Protein AF-A0A1I2T9K8-F1 (afdb_monomer)

Sequence (144 aa):
MIDEMYPPQNRWEMKLDVAVSKSFSEKMDPKDIPDYPEVRQQYPDETRAIINMSLFKDMNESNKDEELEKVYRLIQFCREKGIKKYIIYIVYYEERLLKEKGRDIEVGPEYDDYRTHRISVTNKDAETVRTPKDLEKYLVEFPK

Radius of gyration: 17.0 Å; Cα contacts (8 Å, |Δi|>4): 198; chains: 1; bounding box: 48×27×43 Å

Mean predicted aligned error: 5.03 Å

Foldseek 3Di:
DCCVLQPPVFFLDKDKDKDFAPVVVVPDDPVDDDDPVVCCVVPVVRIEIEIETEGLDDDDPVCVLSVLVSVVVVLVVCVVVVNQWYKYKYWYFHNVCCVVPNSPDDDDPVRVVRTAKMAIDISVLSVPDDDSVSRPVRIDGDDD

pLDDT: mean 89.99, std 6.31, range [71.19, 98.0]

Structure (mmCIF, N/CA/C/O backbone):
data_AF-A0A1I2T9K8-F1
#
_entry.id   AF-A0A1I2T9K8-F1
#
loop_
_atom_site.group_PDB
_atom_site.id
_atom_site.type_symbol
_atom_site.label_atom_id
_atom_site.label_alt_id
_atom_site.label_comp_id
_atom_site.label_asym_id
_atom_site.label_entity_id
_atom_site.label_seq_id
_atom_site.pdbx_PDB_ins_code
_atom_site.Cartn_x
_atom_site.Cartn_y
_atom_site.Cartn_z
_atom_site.occupancy
_atom_site.B_iso_or_equiv
_atom_site.auth_seq_id
_atom_site.auth_comp_id
_atom_site.auth_asym_id
_atom_site.auth_atom_id
_atom_site.pdbx_PDB_model_num
ATOM 1 N N . MET A 1 1 ? -3.425 12.484 -8.637 1.00 83.19 1 MET A N 1
ATOM 2 C CA . MET A 1 1 ? -3.963 11.147 -8.298 1.00 83.19 1 MET A CA 1
ATOM 3 C C . MET A 1 1 ? -3.629 10.701 -6.874 1.00 83.19 1 MET A C 1
ATOM 5 O O . MET A 1 1 ? -4.525 10.755 -6.048 1.00 83.19 1 MET A O 1
ATOM 9 N N . ILE A 1 2 ? -2.402 10.269 -6.528 1.00 82.75 2 ILE A N 1
ATOM 10 C CA . ILE A 1 2 ? -2.129 9.767 -5.156 1.00 82.75 2 ILE A CA 1
ATOM 11 C C . ILE A 1 2 ? -2.332 10.859 -4.099 1.00 82.75 2 ILE A C 1
ATOM 13 O O . ILE A 1 2 ? -3.004 10.604 -3.110 1.00 82.75 2 ILE A O 1
ATOM 17 N N . ASP A 1 3 ? -1.857 12.084 -4.335 1.00 86.62 3 ASP A N 1
ATOM 18 C CA . ASP A 1 3 ? -2.097 13.219 -3.425 1.00 86.62 3 ASP A CA 1
ATOM 19 C C . ASP A 1 3 ? -3.575 13.618 -3.301 1.00 86.62 3 ASP A C 1
ATOM 21 O O . ASP A 1 3 ? -3.967 14.200 -2.296 1.00 86.62 3 ASP A O 1
ATOM 25 N N . GLU A 1 4 ? -4.407 13.287 -4.291 1.00 87.38 4 GLU A N 1
ATOM 26 C CA . GLU A 1 4 ? -5.854 13.532 -4.229 1.00 87.38 4 GLU A CA 1
ATOM 27 C C . GLU A 1 4 ? -6.554 12.454 -3.391 1.00 87.38 4 GLU A C 1
ATOM 29 O O . GLU A 1 4 ? -7.458 12.759 -2.621 1.00 87.38 4 GLU A O 1
ATOM 34 N N . MET A 1 5 ? -6.128 11.191 -3.520 1.00 89.56 5 MET A N 1
ATOM 35 C CA . MET A 1 5 ? -6.710 1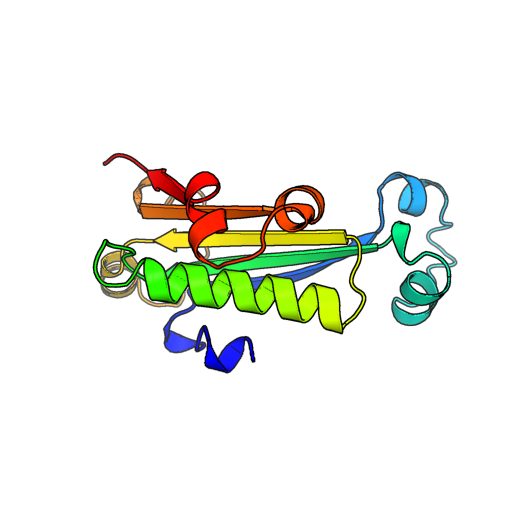0.054 -2.790 1.00 89.56 5 MET A CA 1
ATOM 36 C C . MET A 1 5 ? -6.209 9.960 -1.342 1.00 89.56 5 MET A C 1
ATOM 38 O O . MET A 1 5 ? -6.972 9.617 -0.437 1.00 89.56 5 MET A O 1
ATOM 42 N N . TYR A 1 6 ? -4.933 10.280 -1.134 1.00 87.00 6 TYR A N 1
ATOM 43 C CA . TYR A 1 6 ? -4.225 10.236 0.141 1.00 87.00 6 TYR A CA 1
ATOM 44 C C . TYR A 1 6 ? -3.494 11.557 0.361 1.00 87.00 6 TYR A C 1
ATOM 46 O O . TYR A 1 6 ? -2.292 11.615 0.138 1.00 87.00 6 TYR A O 1
ATOM 54 N N . PRO A 1 7 ? -4.169 12.634 0.775 1.00 85.12 7 PRO A N 1
ATOM 55 C CA . PRO A 1 7 ? -3.513 13.923 0.970 1.00 85.12 7 PRO A CA 1
ATOM 56 C C . PRO A 1 7 ? -2.326 13.844 1.949 1.00 85.12 7 PRO A C 1
ATOM 58 O O . PRO A 1 7 ? -2.381 13.033 2.877 1.00 85.12 7 PRO A O 1
ATOM 61 N N . PRO A 1 8 ? -1.278 14.684 1.817 1.00 84.19 8 PRO A N 1
ATOM 62 C CA . PRO A 1 8 ? -0.127 14.688 2.731 1.00 84.19 8 PRO A CA 1
ATOM 63 C C . PRO A 1 8 ? -0.516 14.763 4.213 1.00 84.19 8 PRO A C 1
ATOM 65 O O . PRO A 1 8 ? 0.135 14.172 5.069 1.00 84.19 8 PRO A O 1
ATOM 68 N N . GLN A 1 9 ? -1.625 15.433 4.528 1.00 81.06 9 GLN A N 1
ATOM 69 C CA . GLN A 1 9 ? -2.141 15.513 5.887 1.00 81.06 9 GLN A CA 1
ATOM 70 C C . GLN A 1 9 ? -2.706 14.187 6.436 1.00 81.06 9 GLN A C 1
ATOM 72 O O . GLN A 1 9 ? -2.850 14.037 7.641 1.00 81.06 9 GLN A O 1
ATOM 77 N N . ASN A 1 10 ? -2.985 13.198 5.599 1.00 78.69 10 ASN A N 1
ATOM 78 C CA . ASN A 1 10 ? -3.489 11.896 6.044 1.00 78.69 10 ASN A CA 1
ATOM 79 C C . ASN A 1 10 ? -2.412 10.804 5.968 1.00 78.69 10 ASN A C 1
ATOM 81 O O . ASN A 1 10 ? -2.643 9.669 6.379 1.00 78.69 10 ASN A O 1
ATOM 85 N N . ARG A 1 11 ? -1.233 11.139 5.435 1.00 87.12 11 ARG A N 1
ATOM 86 C CA . ARG A 1 11 ? -0.093 10.232 5.331 1.00 87.12 11 ARG A CA 1
ATOM 87 C C . ARG A 1 11 ? 0.871 10.503 6.471 1.00 87.12 11 ARG A C 1
ATOM 89 O O . ARG A 1 11 ? 1.200 11.656 6.748 1.00 87.12 11 ARG A O 1
ATOM 96 N N . TRP A 1 12 ? 1.319 9.429 7.099 1.00 89.88 12 TRP A N 1
ATOM 97 C CA . TRP A 1 12 ? 2.491 9.467 7.953 1.00 89.88 12 TRP A CA 1
ATOM 98 C C . TRP A 1 12 ? 3.743 9.374 7.085 1.00 89.88 12 TRP A C 1
ATOM 100 O O . TRP A 1 12 ? 4.558 10.288 7.062 1.00 89.88 12 TRP A O 1
ATOM 110 N N . GLU A 1 13 ? 3.825 8.321 6.276 1.00 90.62 13 GLU A N 1
ATOM 111 C CA . GLU A 1 13 ? 4.938 8.084 5.368 1.00 90.62 13 GLU A CA 1
ATOM 112 C C . GLU A 1 13 ? 4.415 7.537 4.042 1.00 90.62 13 GLU A C 1
ATOM 114 O O . GLU A 1 13 ? 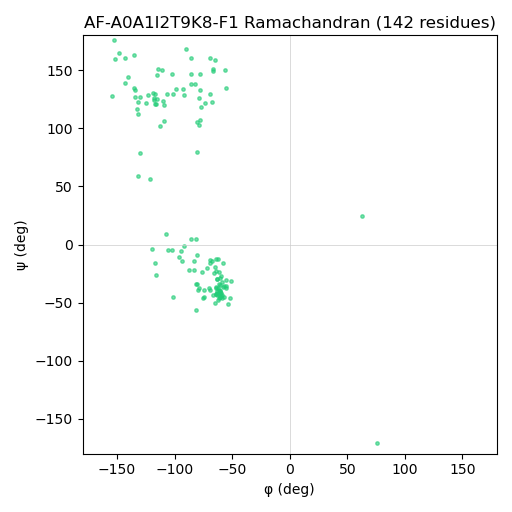3.450 6.769 3.995 1.00 90.62 13 GLU A O 1
ATOM 119 N N . MET A 1 14 ? 5.062 7.933 2.949 1.00 91.12 14 MET A N 1
ATOM 120 C CA . MET A 1 14 ? 4.884 7.299 1.652 1.00 91.12 14 MET A CA 1
ATOM 121 C C . MET A 1 14 ? 6.247 7.068 1.024 1.00 91.12 14 MET A C 1
ATOM 123 O O . MET A 1 14 ? 7.018 8.009 0.837 1.00 91.12 14 MET A O 1
ATOM 127 N N . LYS A 1 15 ? 6.494 5.826 0.622 1.00 88.81 15 LYS A N 1
ATOM 128 C CA . LYS A 1 15 ? 7.673 5.446 -0.140 1.00 88.81 15 LYS A CA 1
ATOM 129 C C . LYS A 1 15 ? 7.244 4.916 -1.498 1.00 88.81 15 LYS A C 1
ATOM 131 O O . LYS A 1 15 ? 6.489 3.948 -1.595 1.00 88.81 15 LYS A O 1
ATOM 136 N N . LEU A 1 16 ? 7.726 5.580 -2.541 1.00 87.31 16 LEU A N 1
ATOM 137 C CA . LEU A 1 16 ? 7.588 5.142 -3.921 1.00 87.31 16 LEU A CA 1
ATOM 138 C C . LEU A 1 16 ? 8.966 4.708 -4.395 1.00 87.31 16 LEU A C 1
ATOM 140 O O . LEU A 1 16 ? 9.824 5.550 -4.643 1.00 87.31 16 LEU A O 1
ATOM 144 N N . ASP A 1 17 ? 9.165 3.402 -4.514 1.00 85.44 17 ASP A N 1
ATOM 145 C CA . ASP A 1 17 ? 10.416 2.851 -5.021 1.00 85.44 17 ASP A CA 1
ATOM 146 C C . ASP A 1 17 ? 10.203 2.226 -6.392 1.00 85.44 17 ASP A C 1
ATOM 148 O O . ASP A 1 17 ? 9.153 1.650 -6.698 1.00 85.44 17 ASP A O 1
ATOM 152 N N . VAL A 1 18 ? 11.264 2.256 -7.192 1.00 83.44 18 VAL A N 1
ATOM 153 C CA . VAL A 1 18 ? 11.409 1.317 -8.291 1.00 83.44 18 VAL 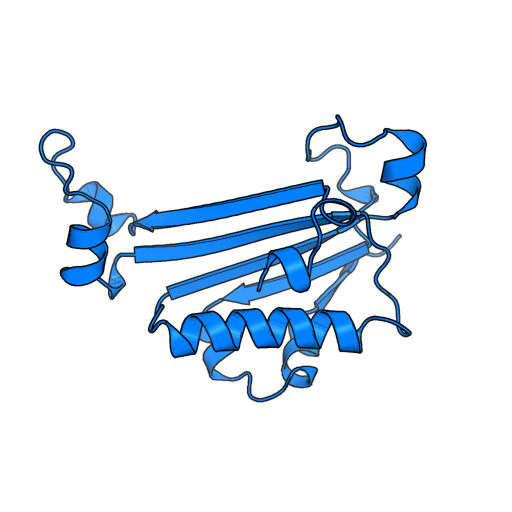A CA 1
ATOM 154 C C . VAL A 1 18 ? 12.646 0.480 -8.050 1.00 83.44 18 VAL A C 1
ATOM 156 O O . VAL A 1 18 ? 13.742 1.001 -7.871 1.00 83.44 18 VAL A O 1
ATOM 159 N N . ALA A 1 19 ? 12.458 -0.833 -8.040 1.00 83.75 19 ALA A N 1
ATOM 160 C CA . ALA A 1 19 ? 13.535 -1.784 -7.848 1.00 83.75 19 ALA A CA 1
ATOM 161 C C . ALA A 1 19 ? 13.716 -2.629 -9.103 1.00 83.75 19 ALA A C 1
ATOM 163 O O . ALA A 1 19 ? 12.742 -2.990 -9.767 1.00 83.75 19 ALA A O 1
ATOM 164 N N . VAL A 1 20 ? 14.959 -3.000 -9.383 1.00 83.69 20 VAL A N 1
ATOM 165 C CA . VAL A 1 20 ? 15.262 -4.063 -10.339 1.00 83.69 20 VAL A CA 1
ATOM 166 C C . VAL A 1 20 ? 15.226 -5.428 -9.650 1.00 83.69 20 VAL A C 1
ATOM 168 O O . VAL A 1 20 ? 15.275 -5.535 -8.418 1.00 83.69 20 VAL A O 1
ATOM 171 N N . SER A 1 21 ? 15.084 -6.494 -10.428 1.00 81.12 21 SER A N 1
ATOM 172 C CA . SER A 1 21 ? 15.162 -7.851 -9.910 1.00 81.12 21 SER A CA 1
ATOM 173 C C . SER A 1 21 ? 16.580 -8.147 -9.420 1.00 81.12 21 SER A C 1
ATOM 175 O O . SER A 1 21 ? 17.568 -7.620 -9.936 1.00 81.12 21 SER A O 1
ATOM 177 N N . LYS A 1 22 ? 16.686 -9.041 -8.433 1.00 78.94 22 LYS A N 1
ATOM 178 C CA . LYS A 1 22 ? 17.984 -9.478 -7.911 1.00 78.94 22 LYS A CA 1
ATOM 179 C C . LYS A 1 22 ? 18.846 -10.107 -9.014 1.00 78.94 22 LYS A C 1
ATOM 181 O O . LYS A 1 22 ? 20.016 -9.769 -9.148 1.00 78.94 22 LYS A O 1
ATOM 186 N N . SER A 1 23 ? 18.242 -10.947 -9.855 1.00 80.62 23 SER A N 1
ATOM 187 C CA . SER A 1 23 ? 18.920 -11.584 -10.987 1.00 80.62 23 SER A CA 1
ATOM 188 C C . SER A 1 23 ? 19.423 -10.592 -12.030 1.00 80.62 23 SER A C 1
ATOM 190 O O . SER A 1 23 ? 20.405 -10.878 -12.706 1.00 80.62 23 SER A O 1
ATOM 192 N N . PHE A 1 24 ? 18.754 -9.449 -12.188 1.00 82.94 24 PHE A N 1
ATOM 193 C CA . PHE A 1 24 ? 19.214 -8.380 -13.063 1.00 82.94 24 PHE A CA 1
ATOM 194 C C . PHE A 1 24 ? 20.374 -7.612 -12.424 1.00 82.94 24 PHE A C 1
ATOM 196 O O . PHE A 1 24 ? 21.409 -7.446 -13.061 1.00 82.94 24 PHE A O 1
ATOM 203 N N . SER A 1 25 ? 20.258 -7.248 -11.140 1.00 81.50 25 SER A N 1
ATOM 204 C CA . SER A 1 25 ? 21.341 -6.566 -10.418 1.00 81.50 25 SER A CA 1
ATOM 205 C C . SER A 1 25 ? 22.625 -7.394 -10.315 1.00 81.50 25 SER A C 1
ATOM 207 O O . SER A 1 25 ? 23.709 -6.834 -10.374 1.00 81.50 25 SER A O 1
ATOM 209 N N . GLU A 1 26 ? 22.525 -8.722 -10.203 1.00 83.69 26 GLU A N 1
ATOM 210 C CA . GLU A 1 26 ? 23.691 -9.620 -10.140 1.00 83.69 26 GLU A CA 1
ATOM 211 C C . GLU A 1 26 ? 24.420 -9.761 -11.484 1.00 83.69 26 GLU A C 1
ATOM 213 O O . GLU A 1 26 ? 25.579 -10.165 -11.514 1.00 83.69 26 GLU A O 1
ATOM 218 N N . LYS A 1 27 ? 23.745 -9.450 -12.597 1.00 83.00 27 LYS A N 1
ATOM 219 C CA . LYS A 1 27 ? 24.312 -9.503 -13.954 1.00 83.00 27 L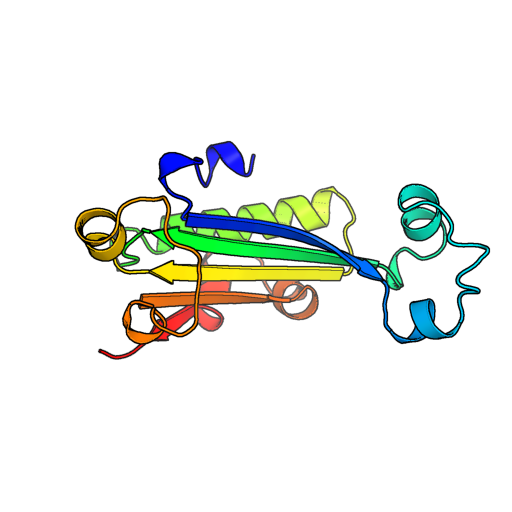YS A CA 1
ATOM 220 C C . LYS A 1 27 ? 24.831 -8.151 -14.437 1.00 83.00 27 LYS A C 1
ATOM 222 O O . LYS A 1 27 ? 25.462 -8.100 -15.489 1.00 83.00 27 LYS A O 1
ATOM 227 N N . MET A 1 28 ? 24.535 -7.074 -13.713 1.00 81.12 28 MET A N 1
ATOM 228 C CA . MET A 1 28 ? 24.992 -5.733 -14.054 1.00 81.12 28 MET A CA 1
ATOM 229 C C . MET A 1 28 ? 26.414 -5.493 -13.571 1.00 81.12 28 MET A C 1
ATOM 231 O O . MET A 1 28 ? 26.753 -5.822 -12.436 1.00 81.12 28 MET A O 1
ATOM 235 N N . ASP A 1 29 ? 27.220 -4.855 -14.419 1.00 81.44 29 ASP A N 1
ATOM 236 C CA . ASP A 1 29 ? 28.463 -4.239 -13.970 1.00 81.44 29 ASP A CA 1
ATOM 237 C C . ASP A 1 29 ? 28.112 -2.963 -13.181 1.00 81.44 29 ASP A C 1
ATOM 239 O O . ASP A 1 29 ? 27.472 -2.066 -13.737 1.00 81.44 29 ASP A O 1
ATOM 243 N N . PRO A 1 30 ? 28.519 -2.831 -11.903 1.00 80.00 30 PRO A N 1
ATOM 244 C CA . PRO A 1 30 ? 28.293 -1.616 -11.119 1.00 80.00 30 PRO A CA 1
ATOM 245 C C . PRO A 1 30 ? 28.897 -0.343 -11.732 1.00 80.00 30 PRO A C 1
ATOM 247 O O . PRO A 1 30 ? 28.556 0.755 -11.295 1.00 80.00 30 PRO A O 1
ATOM 250 N N . LYS A 1 31 ? 29.819 -0.471 -12.696 1.00 82.38 31 LYS A N 1
ATOM 251 C CA . LYS A 1 31 ? 30.417 0.657 -13.422 1.00 82.38 31 LYS A CA 1
ATOM 252 C C . LYS A 1 31 ? 29.567 1.145 -14.594 1.00 82.38 31 LYS A C 1
ATOM 254 O O . LYS A 1 31 ? 29.698 2.308 -14.959 1.00 82.38 31 LYS A O 1
ATO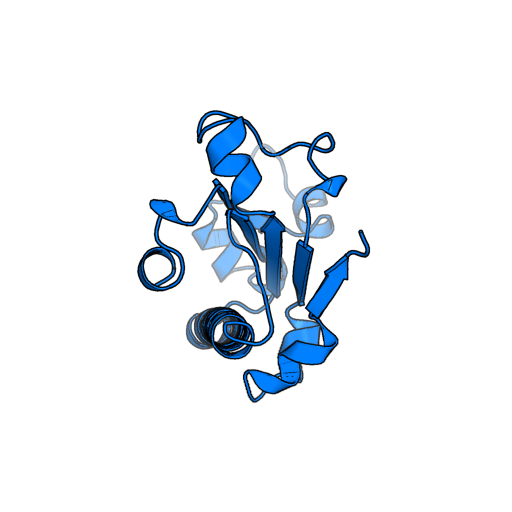M 259 N N . ASP A 1 32 ? 28.680 0.297 -15.109 1.00 80.88 32 ASP A N 1
ATOM 260 C CA . ASP A 1 32 ? 27.839 0.559 -16.278 1.00 80.88 32 ASP A CA 1
ATOM 261 C C . ASP A 1 32 ? 26.361 0.440 -15.889 1.00 80.88 32 ASP A C 1
ATOM 263 O O . ASP A 1 32 ? 25.614 -0.363 -16.445 1.00 80.88 32 ASP A O 1
ATOM 267 N N . ILE A 1 33 ? 25.937 1.211 -14.882 1.00 80.56 33 ILE A N 1
ATOM 268 C CA . ILE A 1 33 ? 24.535 1.258 -14.454 1.00 80.56 33 ILE A CA 1
ATOM 269 C C . ILE A 1 33 ? 23.760 2.134 -15.456 1.00 80.56 33 ILE A C 1
ATOM 271 O O . ILE A 1 33 ? 23.937 3.354 -15.433 1.00 80.56 33 ILE A O 1
ATOM 275 N N . PRO A 1 34 ? 22.910 1.557 -16.329 1.00 75.81 34 PRO A N 1
ATOM 276 C CA . PRO A 1 34 ? 22.044 2.326 -17.213 1.00 75.81 34 PRO A CA 1
ATOM 277 C C . PRO A 1 34 ? 21.021 3.118 -16.407 1.00 75.81 34 PRO A C 1
ATOM 279 O O . PRO A 1 34 ? 20.693 2.785 -15.260 1.00 75.81 34 PRO A O 1
ATOM 282 N N . ASP A 1 35 ? 20.481 4.158 -17.028 1.00 82.19 35 ASP A N 1
ATOM 283 C CA . ASP A 1 35 ? 19.445 4.936 -16.378 1.00 82.19 35 ASP A CA 1
ATOM 284 C C . ASP A 1 35 ? 18.133 4.140 -16.248 1.00 82.19 35 ASP A C 1
ATOM 286 O O . ASP A 1 35 ? 17.883 3.119 -16.898 1.00 82.19 35 ASP A O 1
ATOM 290 N N . TYR A 1 36 ? 17.272 4.587 -15.337 1.00 76.75 36 TYR A N 1
ATOM 291 C CA . TYR A 1 36 ? 16.017 3.894 -15.075 1.00 76.75 36 TYR A CA 1
ATOM 292 C C . TYR A 1 36 ? 15.081 3.813 -16.306 1.00 76.75 36 TYR A C 1
ATOM 294 O O . TYR A 1 36 ? 14.523 2.733 -16.541 1.00 76.75 36 TYR A O 1
ATOM 302 N N . PRO A 1 37 ? 14.870 4.890 -17.092 1.00 80.56 37 PRO A N 1
ATOM 303 C CA . PRO A 1 37 ? 14.115 4.814 -18.343 1.00 80.56 37 PRO A CA 1
ATOM 304 C C . PRO A 1 37 ? 14.606 3.721 -19.302 1.00 80.56 37 PRO A C 1
ATOM 306 O O . PRO A 1 37 ? 13.782 2.947 -19.800 1.00 80.56 37 PRO A O 1
ATOM 309 N N . GLU A 1 38 ? 15.917 3.610 -19.511 1.00 82.25 38 GLU A N 1
ATOM 310 C CA . GLU A 1 38 ? 16.540 2.595 -20.360 1.00 82.25 38 GLU A CA 1
ATOM 311 C C . GLU A 1 38 ? 16.271 1.186 -19.830 1.00 82.25 38 GLU A C 1
ATOM 313 O O . GLU A 1 38 ? 15.808 0.320 -20.580 1.00 82.25 38 GLU A O 1
ATOM 318 N N . VAL A 1 39 ? 16.466 0.960 -18.525 1.00 81.62 39 VAL A N 1
ATOM 319 C CA . VAL A 1 39 ? 16.171 -0.336 -17.892 1.00 81.62 39 VAL A CA 1
ATOM 320 C C . VAL A 1 39 ? 14.700 -0.700 -18.045 1.00 81.62 39 VAL A C 1
ATOM 322 O O . VAL A 1 39 ? 14.378 -1.833 -18.394 1.00 81.62 39 VAL A O 1
ATOM 325 N N . ARG A 1 40 ? 13.786 0.247 -17.817 1.00 79.25 40 ARG A N 1
ATOM 326 C CA . ARG A 1 40 ? 12.344 0.006 -17.942 1.00 79.25 40 ARG A CA 1
ATOM 327 C C . ARG A 1 40 ? 11.947 -0.331 -19.380 1.00 79.25 40 ARG A C 1
ATOM 329 O O . ARG A 1 40 ? 11.047 -1.147 -19.575 1.00 79.25 40 ARG A O 1
ATOM 336 N N . GLN A 1 41 ? 12.574 0.300 -20.370 1.00 80.56 41 GLN A N 1
ATOM 337 C CA . GLN A 1 41 ? 12.273 0.066 -21.780 1.00 80.56 41 GLN A CA 1
ATOM 338 C C . GLN A 1 41 ? 12.831 -1.275 -22.271 1.00 80.56 41 GLN A C 1
ATOM 340 O O . GLN A 1 41 ? 12.125 -2.011 -22.959 1.00 80.56 41 GLN A O 1
ATOM 345 N N . GLN A 1 42 ? 14.078 -1.596 -21.919 1.00 81.75 42 GLN A N 1
ATOM 346 C CA . GLN A 1 42 ? 14.765 -2.803 -22.388 1.00 81.75 42 GLN A CA 1
ATOM 347 C C . GLN A 1 42 ? 14.382 -4.049 -21.580 1.00 81.75 42 GLN A C 1
ATOM 349 O O . GLN A 1 42 ? 14.271 -5.142 -22.131 1.00 81.75 42 GLN A O 1
ATOM 354 N N . TYR A 1 43 ? 14.133 -3.879 -20.281 1.00 82.56 43 TYR A N 1
ATOM 355 C CA . TYR A 1 43 ? 13.870 -4.958 -19.332 1.00 82.56 43 TYR A CA 1
ATOM 356 C C . TYR A 1 43 ? 12.628 -4.659 -18.475 1.00 82.56 43 TYR A C 1
ATOM 358 O O . TYR A 1 43 ? 12.702 -4.630 -17.243 1.00 82.56 43 TYR A O 1
ATOM 366 N N . PRO A 1 44 ? 11.444 -4.464 -19.088 1.00 77.88 44 PRO A N 1
ATOM 367 C CA . PRO A 1 44 ? 10.227 -4.105 -18.357 1.00 77.88 44 PRO A CA 1
ATOM 368 C C . PRO A 1 44 ? 9.853 -5.143 -17.293 1.00 77.88 44 PRO A C 1
ATOM 370 O O . PRO A 1 44 ? 9.331 -4.789 -16.237 1.00 77.88 44 PRO A O 1
ATOM 373 N N . ASP A 1 45 ? 10.164 -6.417 -17.543 1.00 83.44 45 ASP A N 1
ATOM 374 C CA . ASP A 1 45 ? 9.912 -7.515 -16.612 1.00 83.44 45 ASP A CA 1
ATOM 375 C C . ASP A 1 45 ? 10.978 -7.619 -15.509 1.00 83.44 45 ASP A C 1
ATOM 377 O O . ASP A 1 45 ? 10.779 -8.347 -14.541 1.00 83.44 45 ASP A O 1
ATOM 381 N N . GLU A 1 46 ? 12.084 -6.884 -15.587 1.00 85.31 46 GLU A N 1
ATOM 382 C CA . GLU A 1 46 ? 13.107 -6.850 -14.535 1.00 85.31 46 GLU A CA 1
ATOM 383 C C . GLU A 1 46 ? 12.905 -5.685 -13.565 1.00 85.31 46 GLU A C 1
ATOM 385 O O . GLU A 1 46 ? 13.577 -5.628 -12.544 1.00 85.31 46 GLU A O 1
ATOM 390 N N . THR A 1 47 ? 11.949 -4.790 -13.826 1.00 85.44 47 THR A N 1
ATOM 391 C CA . THR A 1 47 ? 11.601 -3.677 -12.931 1.00 85.44 47 THR A CA 1
ATOM 392 C C . THR A 1 47 ? 10.324 -3.965 -12.152 1.00 85.44 47 THR A C 1
ATOM 394 O O . THR A 1 47 ? 9.412 -4.612 -12.663 1.00 85.44 47 THR A O 1
ATOM 397 N N . ARG A 1 48 ? 10.233 -3.478 -10.911 1.00 89.19 48 ARG A N 1
ATOM 398 C CA . ARG A 1 48 ? 9.006 -3.488 -10.102 1.00 89.19 48 ARG A CA 1
ATOM 399 C C . ARG A 1 48 ? 8.789 -2.150 -9.412 1.00 89.19 48 ARG A C 1
ATOM 401 O O . ARG A 1 48 ? 9.717 -1.614 -8.812 1.00 89.19 48 ARG A O 1
ATOM 408 N N . ALA A 1 49 ? 7.560 -1.651 -9.459 1.00 90.62 49 ALA A N 1
ATOM 409 C CA . ALA A 1 49 ? 7.146 -0.497 -8.667 1.00 90.62 49 ALA A CA 1
ATOM 410 C C . ALA A 1 49 ? 6.702 -0.946 -7.267 1.00 90.62 49 ALA A C 1
ATOM 412 O O . ALA A 1 49 ? 6.010 -1.951 -7.121 1.00 90.62 49 ALA A O 1
ATOM 413 N N . ILE A 1 50 ? 7.083 -0.216 -6.229 1.00 93.31 50 ILE A N 1
ATOM 414 C CA . ILE A 1 50 ? 6.666 -0.491 -4.854 1.00 93.31 50 ILE A CA 1
ATOM 415 C C . ILE A 1 50 ? 6.025 0.783 -4.318 1.00 93.31 50 ILE A C 1
ATOM 417 O O . ILE A 1 50 ? 6.648 1.842 -4.315 1.00 93.31 50 ILE A O 1
ATOM 421 N N . ILE A 1 51 ? 4.768 0.667 -3.900 1.00 94.81 51 ILE A N 1
ATOM 422 C CA . ILE A 1 51 ? 3.990 1.739 -3.289 1.00 94.81 51 ILE A CA 1
ATOM 423 C C . ILE A 1 51 ? 3.754 1.331 -1.841 1.00 94.81 51 ILE A C 1
ATOM 425 O O . ILE A 1 51 ? 2.891 0.496 -1.576 1.00 94.81 51 ILE A O 1
ATOM 429 N N . ASN A 1 52 ? 4.523 1.914 -0.925 1.00 95.44 52 ASN A N 1
ATOM 430 C CA . ASN A 1 52 ? 4.350 1.719 0.510 1.00 95.44 52 ASN A CA 1
ATOM 431 C C . ASN A 1 52 ? 3.742 2.980 1.120 1.00 95.44 52 ASN A C 1
ATOM 433 O O . ASN A 1 52 ? 4.244 4.081 0.886 1.00 95.44 52 ASN A O 1
ATOM 437 N N . MET A 1 53 ? 2.678 2.829 1.902 1.00 95.69 53 MET A N 1
ATOM 438 C CA . MET A 1 53 ? 2.053 3.934 2.626 1.00 95.69 53 MET A CA 1
ATOM 439 C C . MET A 1 53 ? 1.750 3.541 4.068 1.00 95.69 53 MET A C 1
ATOM 441 O O . MET A 1 53 ? 1.143 2.503 4.319 1.00 95.69 53 MET A O 1
ATOM 445 N N . SER A 1 54 ? 2.122 4.421 4.991 1.00 95.38 54 SER A N 1
ATOM 446 C CA . SER A 1 54 ? 1.723 4.383 6.396 1.00 95.38 54 SER A CA 1
ATOM 447 C C . SER A 1 54 ? 0.772 5.548 6.643 1.00 95.38 54 SER A C 1
ATOM 449 O O . SER A 1 54 ? 1.105 6.700 6.348 1.00 95.38 54 SER A O 1
ATOM 451 N N . LEU A 1 55 ? -0.431 5.263 7.139 1.00 94.94 55 LEU A N 1
ATOM 452 C CA . LEU A 1 55 ? -1.509 6.244 7.278 1.00 94.94 55 LEU A CA 1
ATOM 453 C C . LEU A 1 55 ? -1.912 6.397 8.746 1.00 94.94 55 LEU A C 1
ATOM 455 O O . LEU A 1 55 ? -2.201 5.402 9.404 1.00 94.94 55 LEU A O 1
ATOM 459 N N . PHE A 1 56 ? -1.997 7.636 9.234 1.00 91.88 56 PHE A N 1
ATOM 460 C CA . PHE A 1 56 ? -2.667 7.950 10.501 1.00 91.88 56 PHE A CA 1
ATOM 461 C C . PHE A 1 56 ? -4.174 8.012 10.248 1.00 91.88 56 PHE A C 1
ATOM 463 O O . PHE A 1 56 ? -4.724 9.091 10.020 1.00 91.88 56 PHE A O 1
ATOM 470 N N . LYS A 1 57 ? -4.819 6.850 10.176 1.00 91.31 57 LYS A N 1
ATOM 471 C CA . LYS A 1 57 ? -6.236 6.735 9.839 1.00 91.31 57 LYS A CA 1
ATOM 472 C C . LYS A 1 57 ? -6.814 5.454 10.421 1.00 91.31 57 LYS A C 1
ATOM 474 O O . LYS A 1 57 ? -6.337 4.361 10.119 1.00 91.31 57 LYS A O 1
ATOM 479 N N . ASP A 1 58 ? -7.909 5.594 11.158 1.00 89.56 58 ASP A N 1
ATOM 480 C CA . ASP A 1 58 ? -8.675 4.470 11.676 1.00 89.56 58 ASP A CA 1
ATOM 481 C C . ASP A 1 58 ? -9.588 3.938 10.569 1.00 89.56 58 ASP A C 1
ATOM 483 O O . ASP A 1 58 ? -10.600 4.548 10.205 1.00 89.56 58 ASP A O 1
ATOM 487 N N . MET A 1 59 ? -9.220 2.792 10.002 1.00 91.19 59 MET A N 1
ATOM 488 C CA . MET A 1 59 ? -10.084 2.079 9.068 1.00 91.19 59 MET A CA 1
ATOM 489 C C . MET A 1 59 ? -11.167 1.327 9.851 1.00 91.19 59 MET A C 1
ATOM 491 O O . MET A 1 59 ? -10.890 0.690 10.863 1.00 91.19 59 MET A O 1
ATOM 495 N N . ASN A 1 60 ? -12.417 1.456 9.416 1.00 91.44 60 ASN A N 1
ATOM 496 C CA . ASN A 1 60 ? -13.586 0.846 10.044 1.00 91.44 60 ASN A CA 1
ATOM 497 C C . ASN A 1 60 ? -14.693 0.619 8.999 1.00 91.44 60 ASN A C 1
ATOM 499 O O . ASN A 1 60 ? -14.576 1.052 7.854 1.00 91.44 60 ASN A O 1
ATOM 503 N N . GLU A 1 61 ? -15.800 -0.013 9.392 1.00 92.19 61 GLU A N 1
ATOM 504 C CA . GLU A 1 61 ? -16.901 -0.344 8.472 1.00 92.19 61 GLU A CA 1
ATOM 505 C C . GLU A 1 61 ? -17.467 0.858 7.698 1.00 92.19 61 GLU A C 1
ATOM 507 O O . GLU A 1 61 ? -17.896 0.697 6.561 1.00 92.19 61 GLU A O 1
ATOM 512 N N . SER A 1 62 ? -17.436 2.070 8.263 1.00 93.75 62 SER A N 1
ATOM 513 C CA . SER A 1 62 ? -17.983 3.258 7.592 1.00 93.75 62 SER A CA 1
ATOM 514 C C . SER A 1 62 ? -17.095 3.813 6.475 1.00 93.75 62 SER A C 1
ATOM 516 O O . SER A 1 62 ? -17.606 4.489 5.585 1.00 93.75 62 SER A O 1
ATOM 518 N N . ASN A 1 63 ? -15.783 3.546 6.507 1.00 94.44 63 ASN A N 1
ATOM 519 C CA . ASN A 1 63 ? -14.824 4.064 5.521 1.00 94.44 63 ASN A CA 1
ATOM 520 C C . ASN A 1 63 ? -14.091 2.969 4.730 1.00 94.44 63 ASN A C 1
ATOM 522 O O . ASN A 1 63 ? -13.339 3.283 3.806 1.00 94.44 63 ASN A O 1
ATOM 526 N N . LYS A 1 64 ? -14.330 1.693 5.056 1.00 95.56 64 LYS A N 1
ATOM 527 C CA . LYS A 1 64 ? -13.695 0.539 4.415 1.00 95.56 64 LYS A CA 1
ATOM 528 C C . LYS A 1 64 ? -13.845 0.566 2.897 1.00 95.56 64 LYS A C 1
ATOM 530 O O . LYS A 1 64 ? -12.845 0.474 2.192 1.00 95.56 64 LYS A O 1
ATOM 535 N N . ASP A 1 65 ? -15.065 0.748 2.398 1.00 97.12 65 ASP A N 1
ATOM 536 C CA . ASP A 1 65 ? -15.346 0.722 0.958 1.00 97.12 65 ASP A CA 1
ATOM 537 C C . ASP A 1 65 ? -14.606 1.835 0.199 1.00 97.12 65 ASP A C 1
ATOM 539 O O . ASP A 1 65 ? -14.095 1.611 -0.899 1.00 97.12 65 ASP A O 1
ATOM 543 N N . GLU A 1 66 ? -14.486 3.021 0.803 1.00 96.38 66 GLU A N 1
ATOM 544 C CA . GLU A 1 66 ? -13.729 4.143 0.239 1.00 96.38 66 GLU A CA 1
ATOM 545 C C . GLU A 1 66 ? -12.235 3.806 0.130 1.00 96.38 66 GLU A C 1
ATOM 547 O O . GLU A 1 66 ? -11.589 4.096 -0.879 1.00 96.38 66 GLU A O 1
ATOM 552 N N . GLU A 1 67 ? -11.671 3.176 1.158 1.00 96.38 67 GLU A N 1
ATOM 553 C CA . GLU A 1 67 ? -10.262 2.792 1.171 1.00 96.38 67 GLU A CA 1
ATOM 554 C C . GLU A 1 67 ? -9.960 1.668 0.170 1.00 96.38 67 GLU A C 1
ATOM 556 O O . GLU A 1 67 ? -8.962 1.742 -0.553 1.00 96.38 67 GLU A O 1
ATOM 561 N N . LEU A 1 68 ? -10.853 0.682 0.032 1.00 97.56 68 LEU A N 1
ATOM 562 C CA . LEU A 1 68 ? -10.737 -0.351 -1.002 1.00 97.56 68 LEU A CA 1
ATOM 563 C C . LEU A 1 68 ? -10.830 0.245 -2.417 1.00 97.56 68 LEU A C 1
ATOM 565 O O . LEU A 1 68 ? -10.056 -0.136 -3.296 1.00 97.56 68 LEU A O 1
ATOM 569 N N . GLU A 1 69 ? -11.718 1.216 -2.646 1.00 98.00 69 GLU A N 1
ATOM 570 C CA . GLU A 1 69 ? -11.828 1.939 -3.922 1.00 98.00 69 GLU A CA 1
ATOM 571 C C . GLU A 1 69 ? -10.524 2.677 -4.271 1.00 98.00 69 GLU A C 1
ATOM 573 O O . GLU A 1 69 ? -10.060 2.621 -5.414 1.00 98.00 69 GLU A O 1
ATOM 578 N N . LYS A 1 70 ? -9.865 3.319 -3.300 1.00 96.81 70 LYS A N 1
ATOM 579 C CA . LYS A 1 70 ? -8.568 3.982 -3.533 1.00 96.81 70 LYS A CA 1
ATOM 580 C C . LYS A 1 70 ? -7.475 2.990 -3.922 1.00 96.81 70 LYS A C 1
ATOM 582 O O . LYS A 1 70 ? -6.728 3.247 -4.869 1.00 96.81 70 LYS A O 1
ATOM 587 N N . VAL A 1 71 ? -7.403 1.838 -3.254 1.00 97.00 71 VAL A N 1
ATOM 588 C CA . VAL A 1 71 ? -6.463 0.765 -3.626 1.00 97.00 71 VAL A CA 1
ATOM 589 C C . VAL A 1 71 ? -6.769 0.234 -5.024 1.00 97.00 71 VAL A C 1
ATOM 591 O O . VAL A 1 71 ? -5.859 0.044 -5.835 1.00 97.00 71 VAL A O 1
ATOM 594 N N . TYR A 1 72 ? -8.047 0.055 -5.353 1.00 98.00 72 TYR A N 1
ATOM 595 C CA . TYR A 1 72 ? -8.471 -0.362 -6.684 1.00 98.00 72 TYR A CA 1
ATOM 596 C C . TYR A 1 72 ? -8.044 0.637 -7.769 1.00 98.00 72 TYR A C 1
ATOM 598 O O . TYR A 1 72 ? -7.552 0.230 -8.824 1.00 98.00 72 TYR A O 1
ATOM 606 N N . ARG A 1 73 ? -8.138 1.944 -7.505 1.00 97.12 73 ARG A N 1
ATOM 607 C CA . ARG A 1 73 ? -7.649 2.991 -8.417 1.00 97.12 73 ARG A CA 1
ATOM 608 C C . ARG A 1 73 ? -6.136 2.958 -8.611 1.00 97.12 73 ARG A C 1
ATOM 610 O O . ARG A 1 73 ? -5.678 3.160 -9.732 1.00 97.12 73 ARG A O 1
ATOM 617 N N . LEU A 1 74 ? -5.354 2.649 -7.572 1.00 96.19 74 LEU A N 1
ATOM 618 C CA . LEU A 1 74 ? -3.906 2.435 -7.720 1.00 96.19 74 LEU A CA 1
ATOM 619 C C . LEU A 1 74 ? -3.606 1.251 -8.649 1.00 96.19 74 LEU A C 1
ATOM 621 O O . LEU A 1 74 ? -2.736 1.349 -9.514 1.00 96.19 74 LEU A O 1
ATOM 625 N N . ILE A 1 75 ? -4.366 0.159 -8.524 1.00 96.69 75 ILE A N 1
ATOM 626 C CA . ILE A 1 75 ? -4.268 -0.996 -9.426 1.00 96.69 75 ILE A CA 1
ATOM 627 C C . ILE A 1 75 ? -4.603 -0.595 -10.869 1.00 96.69 75 ILE A C 1
ATOM 629 O O . ILE A 1 75 ? -3.851 -0.951 -11.779 1.00 96.69 75 ILE A O 1
ATOM 633 N N . GLN A 1 76 ? -5.689 0.157 -11.095 1.00 96.25 76 GLN A N 1
ATOM 634 C CA . GLN A 1 76 ? -6.032 0.641 -12.440 1.00 96.25 76 GLN A CA 1
ATOM 635 C C . GLN A 1 76 ? -4.931 1.525 -13.015 1.00 96.25 76 GLN A C 1
ATOM 637 O O . GLN A 1 76 ? -4.499 1.297 -14.140 1.00 96.25 76 GLN A O 1
ATOM 642 N N . PHE A 1 77 ? -4.396 2.451 -12.223 1.00 94.12 77 PHE A N 1
ATOM 643 C CA . PHE A 1 77 ? -3.288 3.298 -12.647 1.00 94.12 77 PHE A CA 1
ATOM 644 C C . PHE A 1 77 ? -2.068 2.480 -13.091 1.00 94.12 77 PHE A C 1
ATOM 646 O O . PHE A 1 77 ? -1.494 2.752 -14.147 1.00 94.12 77 PHE A O 1
ATOM 653 N N . CYS A 1 78 ? -1.682 1.447 -12.334 1.00 92.56 78 CYS A N 1
ATOM 654 C CA . CYS A 1 78 ? -0.589 0.561 -12.734 1.00 92.56 78 CYS A CA 1
ATOM 655 C C . CYS A 1 78 ? -0.875 -0.130 -14.077 1.00 92.56 78 CYS A C 1
ATOM 657 O O . CYS A 1 78 ? 0.012 -0.179 -14.932 1.00 92.56 78 CY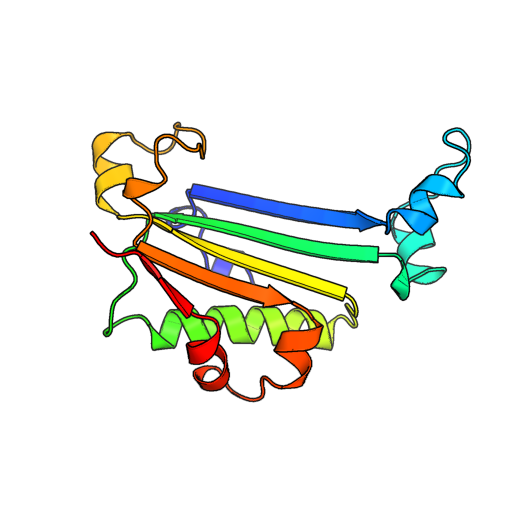S A O 1
ATOM 659 N N . ARG A 1 79 ? -2.108 -0.602 -14.298 1.00 92.75 79 ARG A N 1
ATOM 660 C CA . ARG A 1 79 ? -2.529 -1.233 -15.562 1.00 92.75 79 ARG A CA 1
ATOM 661 C C . ARG A 1 79 ? -2.497 -0.255 -16.735 1.00 92.75 79 ARG A C 1
ATOM 663 O O . ARG A 1 79 ? -1.881 -0.555 -17.753 1.00 92.75 79 ARG A O 1
ATOM 670 N N . GLU A 1 80 ? -3.099 0.921 -16.579 1.00 93.44 80 GLU A N 1
ATOM 671 C CA . GLU A 1 80 ? -3.155 1.974 -17.602 1.00 93.44 80 GLU A CA 1
ATOM 672 C C . GLU A 1 80 ? -1.762 2.463 -18.009 1.00 93.44 80 GLU A C 1
ATOM 674 O O . GLU A 1 80 ? -1.516 2.779 -19.172 1.00 93.44 80 GLU A O 1
ATOM 679 N N . LYS A 1 81 ? -0.820 2.502 -17.059 1.00 88.62 81 LYS A N 1
ATOM 680 C CA . LYS A 1 81 ? 0.579 2.878 -17.306 1.00 88.62 81 LYS A CA 1
ATOM 681 C C . LYS A 1 81 ? 1.462 1.718 -17.774 1.00 88.62 81 LYS A C 1
ATOM 683 O O . LYS A 1 81 ? 2.674 1.907 -17.906 1.00 88.62 81 LYS A O 1
ATOM 688 N N . GLY A 1 82 ? 0.891 0.532 -18.001 1.00 86.94 82 GLY A N 1
ATOM 689 C CA . GLY A 1 82 ? 1.623 -0.655 -18.445 1.00 86.94 82 GLY A CA 1
ATOM 690 C C . GLY A 1 82 ? 2.670 -1.149 -17.440 1.00 86.94 82 GLY A C 1
ATOM 691 O O . GLY A 1 82 ? 3.659 -1.769 -17.830 1.00 86.94 82 GLY A O 1
ATOM 692 N N . ILE A 1 83 ? 2.502 -0.851 -16.148 1.00 88.00 83 ILE A N 1
ATOM 693 C CA . ILE A 1 83 ? 3.400 -1.307 -15.083 1.00 88.00 83 ILE A CA 1
ATOM 694 C C . ILE A 1 83 ? 3.053 -2.764 -14.771 1.00 88.00 83 ILE A C 1
ATOM 696 O O . ILE A 1 83 ? 2.065 -3.053 -14.101 1.00 88.00 83 ILE A O 1
ATOM 700 N N . LYS A 1 84 ? 3.875 -3.691 -15.268 1.00 87.06 84 LYS A N 1
ATOM 701 C CA . LYS A 1 84 ? 3.608 -5.134 -15.172 1.00 87.06 84 LYS A CA 1
ATOM 702 C C . LYS A 1 84 ? 3.834 -5.719 -13.778 1.00 87.06 84 LYS A C 1
ATOM 704 O O . LYS A 1 84 ? 3.083 -6.590 -13.350 1.00 87.06 84 LYS A O 1
ATOM 709 N N . LYS A 1 85 ? 4.882 -5.274 -13.079 1.00 91.12 85 LYS A N 1
ATOM 710 C CA . LYS A 1 85 ? 5.240 -5.761 -11.741 1.00 91.12 85 LYS A CA 1
ATOM 711 C C . LYS A 1 85 ? 5.128 -4.623 -10.743 1.00 91.12 85 LYS A C 1
ATOM 713 O O . LYS A 1 85 ? 5.799 -3.601 -10.878 1.00 91.12 85 LYS A O 1
ATOM 718 N N . TYR A 1 86 ? 4.288 -4.813 -9.736 1.00 93.50 86 TYR A N 1
ATOM 719 C CA . TYR A 1 86 ? 4.132 -3.855 -8.659 1.00 93.50 86 TYR A CA 1
ATOM 720 C C . TYR A 1 86 ? 3.692 -4.520 -7.359 1.00 93.50 86 TYR A C 1
ATOM 722 O O . TYR A 1 86 ? 3.165 -5.636 -7.358 1.00 93.50 86 TYR A O 1
ATOM 730 N N . ILE A 1 87 ? 3.927 -3.810 -6.261 1.00 95.56 87 ILE A N 1
ATOM 731 C CA . ILE A 1 87 ? 3.441 -4.136 -4.924 1.00 95.56 87 ILE A CA 1
ATOM 732 C C . ILE A 1 87 ? 2.793 -2.873 -4.365 1.00 95.56 87 ILE A C 1
ATOM 734 O O . ILE A 1 87 ? 3.414 -1.812 -4.367 1.00 95.56 87 ILE A O 1
ATOM 738 N N . ILE A 1 88 ? 1.551 -2.995 -3.906 1.00 97.44 88 ILE A N 1
ATOM 739 C CA . ILE A 1 88 ? 0.856 -1.964 -3.139 1.00 97.44 88 ILE A CA 1
ATOM 740 C C . ILE A 1 88 ? 0.757 -2.478 -1.710 1.00 97.44 88 ILE A C 1
ATOM 742 O O . ILE A 1 88 ? 0.181 -3.540 -1.479 1.00 97.44 88 ILE A O 1
ATOM 746 N N . TYR A 1 89 ? 1.331 -1.734 -0.775 1.00 97.19 89 TYR A N 1
ATOM 747 C CA . TYR A 1 89 ? 1.367 -2.069 0.638 1.00 97.19 89 TYR A CA 1
ATOM 748 C C . TYR A 1 89 ? 0.943 -0.849 1.451 1.00 97.19 89 TYR A C 1
ATOM 750 O O . TYR A 1 89 ? 1.630 0.170 1.472 1.00 97.19 89 TYR A O 1
ATOM 758 N N . ILE A 1 90 ? -0.209 -0.941 2.104 1.00 97.12 90 ILE A N 1
ATOM 759 C CA . ILE A 1 90 ? -0.766 0.144 2.910 1.00 97.12 90 ILE A CA 1
ATOM 760 C C . ILE A 1 90 ? -0.992 -0.373 4.318 1.00 97.12 90 ILE A C 1
ATOM 762 O O . ILE A 1 90 ? -1.634 -1.409 4.496 1.00 97.12 90 ILE A O 1
ATOM 766 N N . VAL A 1 91 ? -0.479 0.353 5.305 1.00 96.69 91 VAL A N 1
ATOM 767 C CA . VAL A 1 91 ? -0.697 0.086 6.726 1.00 96.69 91 VAL A CA 1
ATOM 768 C C . VAL A 1 91 ? -1.431 1.267 7.339 1.00 96.69 91 VAL A C 1
ATOM 770 O O . VAL A 1 91 ? -1.037 2.423 7.176 1.00 96.69 91 VAL A O 1
ATOM 773 N N . TYR A 1 92 ? -2.503 0.952 8.049 1.00 95.75 92 TYR A N 1
ATOM 774 C CA . TYR A 1 92 ? -3.343 1.896 8.762 1.00 95.75 92 TYR A CA 1
ATOM 775 C C . TYR A 1 92 ? -2.980 1.850 10.240 1.00 95.75 92 TYR A C 1
ATOM 777 O O . TYR A 1 92 ? -2.927 0.770 10.832 1.00 95.75 92 TYR A O 1
ATOM 785 N N . TYR A 1 93 ? -2.730 3.017 10.818 1.00 94.44 93 TYR A N 1
ATOM 786 C CA . TYR A 1 93 ? -2.413 3.211 12.225 1.00 94.44 93 TYR A CA 1
ATOM 787 C C . TYR A 1 93 ? -3.516 4.012 12.905 1.00 94.44 93 TYR A C 1
ATOM 789 O O . TYR A 1 93 ? -4.158 4.852 12.270 1.00 94.44 93 TYR A O 1
ATOM 797 N N . GLU A 1 94 ? -3.699 3.783 14.201 1.00 93.12 94 GLU A N 1
ATOM 798 C CA . GLU A 1 94 ? -4.676 4.519 15.001 1.00 93.12 94 GLU A CA 1
ATOM 799 C C . GLU A 1 94 ? -4.458 6.040 14.919 1.00 93.12 94 GLU A C 1
ATOM 801 O O . GLU A 1 94 ? -3.340 6.539 15.087 1.00 93.12 94 GLU A O 1
ATOM 806 N N . GLU A 1 95 ? -5.532 6.816 14.734 1.00 91.81 95 GLU A N 1
ATOM 807 C CA . GLU A 1 95 ? -5.430 8.278 14.589 1.00 91.81 95 GLU A CA 1
ATOM 808 C C . GLU A 1 95 ? -4.928 8.959 15.863 1.00 91.81 95 GLU A C 1
ATOM 810 O O . GLU A 1 95 ? -4.350 10.050 15.812 1.00 91.81 95 GLU A O 1
ATOM 815 N N . ARG A 1 96 ? -5.123 8.324 17.027 1.00 91.38 96 ARG A N 1
ATOM 816 C CA . ARG A 1 96 ? -4.604 8.845 18.299 1.00 91.38 96 ARG A CA 1
ATOM 817 C C . ARG A 1 96 ? -3.084 8.975 18.298 1.00 91.38 96 ARG A C 1
ATOM 819 O O . ARG A 1 96 ? -2.581 9.886 18.948 1.00 91.38 96 ARG A O 1
ATOM 826 N N . LEU A 1 97 ? -2.367 8.151 17.527 1.00 90.75 97 LEU A N 1
ATOM 827 C CA . LEU A 1 97 ? -0.908 8.196 17.469 1.00 90.75 97 LEU A CA 1
ATOM 828 C C . LEU A 1 97 ? -0.414 9.564 16.972 1.00 90.75 97 LEU A C 1
ATOM 830 O O . LEU A 1 97 ? 0.499 10.144 17.560 1.00 90.75 97 LEU A O 1
ATOM 834 N N . LEU A 1 98 ? -1.100 10.141 15.978 1.00 89.00 98 LEU A N 1
ATOM 835 C CA . LEU A 1 98 ? -0.825 11.494 15.488 1.00 89.00 98 LEU A CA 1
ATOM 836 C C . LEU A 1 98 ? -1.033 12.557 16.578 1.00 89.00 98 LEU A C 1
ATOM 838 O O . LEU A 1 98 ? -0.263 13.512 16.661 1.00 89.00 98 LEU A O 1
ATOM 842 N N . LYS A 1 99 ? -2.064 12.407 17.421 1.00 86.62 99 LYS A N 1
ATOM 843 C CA . LYS A 1 99 ? -2.344 13.342 18.526 1.00 86.62 99 LYS A CA 1
ATOM 844 C C . LYS A 1 99 ? -1.305 13.239 19.643 1.00 86.62 99 LYS A C 1
ATOM 846 O O . LYS A 1 99 ? -0.955 14.253 20.233 1.00 86.62 99 LYS A O 1
ATOM 851 N N . GLU A 1 100 ? -0.838 12.029 19.938 1.00 89.88 100 GLU A N 1
ATOM 852 C CA . GLU A 1 100 ? 0.080 11.755 21.049 1.00 89.88 100 GLU A CA 1
ATOM 853 C C . GLU A 1 100 ? 1.541 12.077 20.721 1.00 89.88 100 GLU A C 1
ATOM 855 O O . GLU A 1 100 ? 2.296 12.476 21.608 1.00 89.88 100 GLU A O 1
ATOM 860 N N . LYS A 1 101 ? 1.954 11.880 19.466 1.00 87.88 101 LYS A N 1
ATOM 861 C CA . LYS A 1 101 ? 3.362 11.963 19.056 1.00 87.88 101 LYS A CA 1
ATOM 862 C C . LYS A 1 101 ? 3.658 13.071 18.049 1.00 87.88 101 LYS A C 1
ATOM 864 O O . LYS A 1 101 ? 4.816 13.446 17.890 1.00 87.88 101 LYS A O 1
ATOM 869 N N . GLY A 1 102 ? 2.633 13.617 17.399 1.00 85.62 102 GLY A N 1
ATOM 870 C CA . GLY A 1 102 ? 2.805 14.556 16.295 1.00 85.62 102 GLY A CA 1
ATOM 871 C C . GLY A 1 102 ? 3.226 13.864 14.996 1.00 85.62 102 GLY A C 1
ATOM 872 O O . GLY A 1 102 ? 3.190 12.642 14.879 1.00 85.62 102 GLY A O 1
ATOM 873 N N . ARG A 1 103 ? 3.585 14.664 13.987 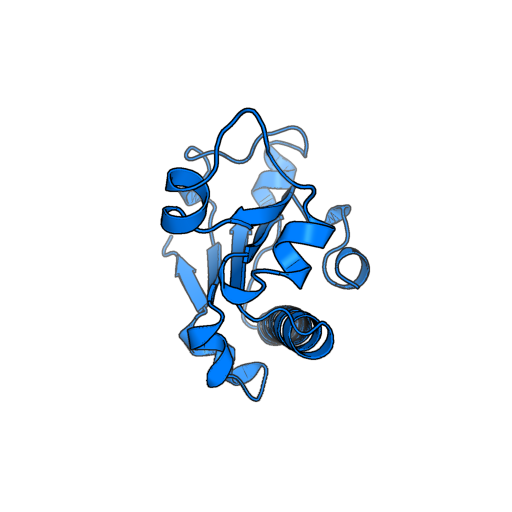1.00 83.50 103 ARG A N 1
ATOM 874 C CA . ARG A 1 103 ? 3.967 14.174 12.649 1.00 83.50 103 ARG A CA 1
ATOM 875 C C . ARG A 1 103 ? 5.438 13.820 12.501 1.00 83.50 103 ARG A C 1
ATOM 877 O O . ARG A 1 103 ? 5.767 13.081 11.584 1.00 83.50 103 ARG A O 1
ATOM 884 N N . ASP A 1 104 ? 6.293 14.368 13.357 1.00 85.69 104 ASP A N 1
ATOM 885 C CA . ASP A 1 104 ? 7.748 14.326 13.173 1.00 85.69 104 ASP A CA 1
ATOM 8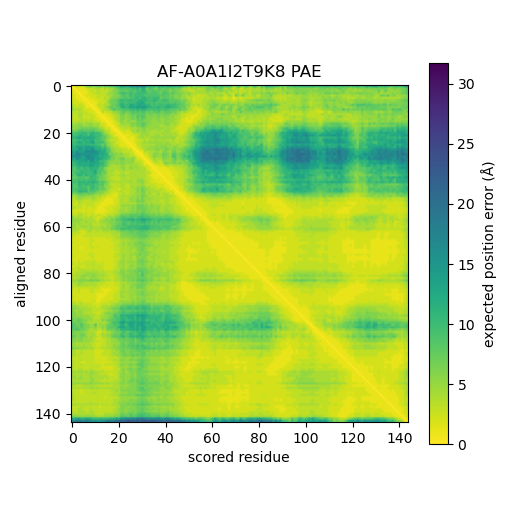86 C C . ASP A 1 104 ? 8.376 13.001 13.638 1.00 85.69 104 ASP A C 1
ATOM 888 O O . ASP A 1 104 ? 9.595 12.863 13.647 1.00 85.69 104 ASP A O 1
ATOM 892 N N . ILE A 1 105 ? 7.557 12.025 14.044 1.00 85.94 105 ILE A N 1
ATOM 893 C CA . ILE A 1 105 ? 8.028 10.680 14.377 1.00 85.94 105 ILE A CA 1
ATOM 894 C C . ILE A 1 105 ? 8.293 9.858 13.116 1.00 85.94 105 ILE A C 1
ATOM 896 O O . ILE A 1 105 ? 7.587 9.990 12.118 1.00 85.94 105 ILE A O 1
ATOM 900 N N . GLU A 1 106 ? 9.287 8.978 13.172 1.00 88.94 106 GLU A N 1
ATOM 901 C CA . GLU A 1 106 ? 9.590 8.035 12.093 1.00 88.94 106 GLU A CA 1
ATOM 902 C C . GLU A 1 106 ? 8.738 6.770 12.224 1.00 88.94 106 GLU A C 1
ATOM 904 O O . GLU A 1 106 ? 8.417 6.330 13.331 1.00 88.94 106 GLU A O 1
ATOM 909 N N . VAL A 1 107 ? 8.359 6.169 11.092 1.00 87.69 107 VAL A N 1
ATOM 910 C CA . VAL A 1 107 ? 7.680 4.870 11.105 1.00 87.69 107 VAL A CA 1
ATOM 911 C C . VAL A 1 107 ? 8.670 3.813 11.584 1.00 87.69 107 VAL A C 1
ATOM 913 O O . VAL A 1 107 ? 9.708 3.593 10.962 1.00 87.69 107 VAL A O 1
ATOM 916 N N . GLY A 1 108 ? 8.318 3.117 12.660 1.00 87.31 108 GLY A N 1
ATOM 917 C CA . GLY A 1 108 ? 9.194 2.143 13.298 1.00 87.31 108 GLY A CA 1
ATOM 918 C C . GLY A 1 108 ? 8.442 0.978 13.948 1.00 87.31 108 GLY A C 1
ATOM 919 O O . GLY A 1 108 ? 7.219 1.050 14.127 1.00 87.31 108 GLY A O 1
ATOM 920 N N . PRO A 1 109 ? 9.159 -0.116 14.272 1.00 90.00 109 PRO A N 1
ATOM 921 C CA . PRO A 1 109 ? 8.593 -1.315 14.893 1.00 90.00 109 PRO A CA 1
ATOM 922 C C . PRO A 1 109 ? 7.962 -1.058 16.270 1.00 90.00 109 PRO A C 1
ATOM 924 O O . PRO A 1 109 ? 7.082 -1.799 16.697 1.00 90.00 109 PRO A O 1
ATOM 927 N N . GLU A 1 110 ? 8.369 0.001 16.968 1.00 92.25 110 GLU A N 1
ATOM 928 C CA . GLU A 1 110 ? 7.792 0.437 18.243 1.00 92.25 110 GLU A CA 1
ATOM 929 C C . GLU A 1 110 ? 6.324 0.882 18.138 1.00 92.25 110 GLU A C 1
ATOM 931 O O . GLU A 1 110 ? 5.653 1.041 19.158 1.00 92.25 110 GLU A O 1
ATOM 936 N N . TYR A 1 111 ? 5.816 1.068 16.916 1.00 92.38 111 TYR A N 1
ATOM 937 C CA . TYR A 1 111 ? 4.431 1.442 16.648 1.00 92.38 111 TYR A CA 1
ATOM 938 C C . TYR A 1 111 ? 3.598 0.292 16.066 1.00 92.38 111 TYR A C 1
ATOM 940 O O . TYR A 1 111 ? 2.462 0.516 15.650 1.00 92.38 111 TYR A O 1
ATOM 948 N N . ASP A 1 112 ? 4.128 -0.934 16.032 1.00 91.88 112 ASP A N 1
ATOM 949 C CA . ASP A 1 112 ? 3.443 -2.102 15.462 1.00 91.88 112 ASP A CA 1
ATOM 950 C C . ASP A 1 112 ? 2.093 -2.385 16.136 1.00 91.88 112 ASP A C 1
ATOM 952 O O . ASP A 1 112 ? 1.128 -2.697 15.438 1.00 91.88 112 ASP A O 1
ATOM 956 N N . ASP A 1 113 ? 1.998 -2.170 17.449 1.00 91.94 113 ASP A N 1
ATOM 957 C CA . ASP A 1 113 ? 0.768 -2.348 18.236 1.00 91.94 113 ASP A CA 1
ATOM 958 C C . ASP A 1 113 ? -0.313 -1.295 17.924 1.00 91.94 113 ASP A C 1
ATOM 960 O O . ASP A 1 113 ? -1.472 -1.456 18.297 1.00 91.94 113 ASP A O 1
ATOM 964 N N . TYR A 1 114 ? 0.041 -0.209 17.228 1.00 93.50 114 TYR A N 1
ATOM 965 C CA . TYR A 1 114 ? -0.909 0.818 16.784 1.00 93.50 114 TYR A CA 1
ATOM 966 C C . TYR A 1 114 ? -1.458 0.535 15.385 1.00 93.50 114 TYR A C 1
ATOM 968 O O . TYR A 1 114 ? -2.262 1.319 14.876 1.00 93.50 114 TYR A O 1
ATOM 976 N N . ARG A 1 115 ? -1.019 -0.544 14.725 1.00 94.50 115 ARG A N 1
ATOM 977 C CA . ARG A 1 115 ? -1.572 -0.950 13.432 1.00 94.50 115 ARG A CA 1
ATOM 978 C C . ARG A 1 115 ? -2.991 -1.453 13.635 1.00 94.50 115 ARG A C 1
ATOM 980 O O . ARG A 1 115 ? -3.233 -2.327 14.454 1.00 94.50 115 ARG A O 1
ATOM 987 N N . THR A 1 116 ? -3.918 -0.942 12.840 1.00 95.31 116 THR A N 1
ATOM 988 C CA . THR A 1 116 ? -5.311 -1.401 12.843 1.00 95.31 116 THR A CA 1
ATOM 989 C C . THR A 1 116 ? -5.568 -2.324 11.667 1.00 95.31 116 THR A C 1
ATOM 991 O O . THR A 1 116 ? -6.135 -3.399 11.828 1.00 95.31 116 THR A O 1
ATOM 994 N N . HIS A 1 117 ? -5.099 -1.936 10.481 1.00 96.94 117 HIS A N 1
ATOM 995 C CA . HIS A 1 117 ? -5.346 -2.672 9.250 1.00 96.94 117 HIS A CA 1
ATOM 996 C C . HIS A 1 117 ? -4.142 -2.648 8.319 1.00 96.94 117 HIS A C 1
ATOM 998 O O . HIS A 1 117 ? -3.276 -1.772 8.380 1.00 96.94 117 HIS A O 1
ATOM 1004 N N . ARG A 1 118 ? -4.116 -3.600 7.391 1.00 96.75 118 ARG A N 1
ATOM 1005 C CA . ARG A 1 118 ? -3.170 -3.628 6.282 1.00 96.75 118 ARG A CA 1
ATOM 1006 C C . ARG A 1 118 ? -3.825 -4.157 5.021 1.00 96.75 118 ARG A C 1
ATOM 1008 O O . ARG A 1 118 ? -4.500 -5.180 5.061 1.00 96.75 118 ARG A O 1
ATOM 1015 N N . ILE A 1 119 ? -3.511 -3.531 3.893 1.00 97.62 119 ILE A N 1
ATOM 1016 C CA . ILE A 1 119 ? -3.817 -4.049 2.559 1.00 97.62 119 ILE A CA 1
ATOM 1017 C C . ILE A 1 119 ? -2.499 -4.286 1.824 1.00 97.62 119 ILE A C 1
ATOM 1019 O O . ILE A 1 119 ? -1.664 -3.388 1.729 1.00 97.62 119 ILE A O 1
ATOM 1023 N N . SER A 1 120 ? -2.303 -5.501 1.311 1.00 97.31 120 SER A N 1
ATOM 1024 C CA . SER A 1 120 ? -1.102 -5.882 0.561 1.00 97.31 120 SER A CA 1
ATOM 1025 C C . SER A 1 120 ? -1.495 -6.617 -0.712 1.00 97.31 120 SER A C 1
ATOM 1027 O O . SER A 1 120 ? -2.064 -7.703 -0.645 1.00 97.31 120 SER A O 1
ATOM 1029 N N . VAL A 1 121 ? -1.174 -6.037 -1.866 1.00 97.44 121 VAL A N 1
ATOM 1030 C CA . VAL A 1 121 ? -1.552 -6.568 -3.180 1.00 97.44 121 VAL A CA 1
ATOM 1031 C C . VAL A 1 121 ? -0.335 -6.583 -4.092 1.00 97.44 121 VAL A C 1
ATOM 1033 O O . VAL A 1 121 ? 0.280 -5.548 -4.351 1.00 97.44 121 VAL A O 1
ATOM 1036 N N . THR A 1 122 ? 0.004 -7.759 -4.611 1.00 96.25 122 THR A N 1
ATOM 1037 C CA . THR A 1 122 ? 1.007 -7.902 -5.672 1.00 96.25 122 THR A CA 1
ATOM 1038 C C . THR A 1 122 ? 0.360 -7.813 -7.055 1.00 96.25 122 THR A C 1
ATOM 1040 O O . THR A 1 122 ? -0.857 -7.921 -7.206 1.00 96.25 122 THR A O 1
ATOM 1043 N N . ASN A 1 123 ? 1.164 -7.678 -8.110 1.00 92.81 123 ASN A N 1
ATOM 1044 C CA . ASN A 1 123 ? 0.645 -7.739 -9.477 1.00 92.81 123 ASN A CA 1
ATOM 1045 C C . ASN A 1 123 ? -0.108 -9.052 -9.772 1.00 92.81 123 ASN A C 1
ATOM 1047 O O . ASN A 1 123 ? -1.117 -9.008 -10.466 1.00 92.81 123 ASN A O 1
ATOM 1051 N N . LYS A 1 124 ? 0.330 -10.192 -9.211 1.00 94.56 124 LYS A N 1
ATOM 1052 C CA . LYS A 1 124 ? -0.346 -11.492 -9.383 1.00 94.56 124 LYS A CA 1
ATOM 1053 C C . LYS A 1 124 ? -1.721 -11.506 -8.722 1.00 94.56 124 LYS A C 1
ATOM 1055 O O . LYS A 1 124 ? -2.693 -11.951 -9.317 1.00 94.56 124 LYS A O 1
ATOM 1060 N N . ASP A 1 125 ? -1.811 -10.972 -7.508 1.00 95.50 125 ASP A N 1
ATOM 1061 C CA . ASP A 1 125 ? -3.081 -10.820 -6.792 1.00 95.50 125 ASP A CA 1
ATOM 1062 C C . ASP A 1 125 ? -4.063 -9.967 -7.600 1.00 95.50 125 ASP A C 1
ATOM 1064 O O . ASP A 1 125 ? -5.222 -10.337 -7.836 1.00 95.50 125 ASP A O 1
ATOM 1068 N N . ALA A 1 126 ? -3.546 -8.849 -8.109 1.00 94.81 126 ALA A N 1
ATOM 1069 C CA . ALA A 1 126 ? -4.303 -7.900 -8.893 1.00 94.81 126 ALA A CA 1
ATOM 1070 C C . ALA A 1 126 ? -4.806 -8.466 -10.229 1.00 94.81 126 ALA A C 1
ATOM 1072 O O . ALA A 1 126 ? -5.770 -7.921 -10.758 1.00 94.81 126 ALA A O 1
ATOM 1073 N N . GLU A 1 127 ? -4.255 -9.554 -10.777 1.00 94.50 127 GLU A N 1
ATOM 1074 C CA . GLU A 1 127 ? -4.797 -10.193 -11.990 1.00 94.50 127 GLU A CA 1
ATOM 1075 C C . GLU A 1 127 ? -6.242 -10.662 -11.803 1.00 94.50 127 GLU A C 1
ATOM 1077 O O . GLU A 1 127 ? -7.004 -10.681 -12.772 1.00 94.50 127 GLU A O 1
ATOM 1082 N N . THR A 1 128 ? -6.647 -10.973 -10.568 1.00 95.25 128 THR A N 1
ATOM 1083 C CA . THR A 1 128 ? -8.008 -11.428 -10.233 1.00 95.25 128 THR A CA 1
ATOM 1084 C C . THR A 1 128 ? -8.945 -10.304 -9.794 1.00 95.25 128 THR A C 1
ATOM 1086 O O . THR A 1 128 ? -10.156 -10.489 -9.794 1.00 95.25 128 THR A O 1
ATOM 1089 N N . VAL A 1 129 ? -8.410 -9.123 -9.478 1.00 97.31 129 VAL A N 1
ATOM 1090 C CA . VAL A 1 129 ? -9.190 -7.982 -8.980 1.00 97.31 129 VAL A CA 1
ATOM 1091 C C . VAL A 1 129 ? -9.937 -7.316 -10.139 1.00 97.31 129 VAL A C 1
ATOM 1093 O O . VAL A 1 129 ? -9.327 -6.828 -11.101 1.00 97.31 129 VAL A O 1
ATOM 1096 N N . ARG A 1 130 ? -11.268 -7.300 -10.083 1.00 96.81 130 ARG A N 1
ATOM 1097 C CA . ARG A 1 130 ? -12.150 -6.669 -11.080 1.00 96.81 130 ARG A CA 1
ATOM 1098 C C . ARG A 1 130 ? -12.950 -5.520 -10.485 1.00 96.81 130 ARG A C 1
ATOM 1100 O O . ARG A 1 130 ? -13.252 -4.582 -11.214 1.00 96.81 130 ARG A O 1
ATOM 1107 N N . THR A 1 131 ? -13.195 -5.548 -9.184 1.00 97.94 131 THR A N 1
ATOM 1108 C CA . THR A 1 131 ? -13.921 -4.539 -8.412 1.00 97.94 131 THR A CA 1
ATOM 1109 C C . THR A 1 131 ? -13.177 -4.221 -7.108 1.00 97.94 131 THR A C 1
ATOM 1111 O O . THR A 1 131 ? -12.341 -5.024 -6.682 1.00 97.94 131 THR A O 1
ATOM 1114 N N . PRO A 1 132 ? -13.479 -3.097 -6.432 1.00 97.94 132 PRO A N 1
ATOM 1115 C CA . PRO A 1 132 ? -12.936 -2.805 -5.102 1.00 97.94 132 PRO A CA 1
ATOM 1116 C C . PRO A 1 132 ? -13.219 -3.907 -4.082 1.00 97.94 132 PRO A C 1
ATOM 1118 O O . PRO A 1 132 ? -12.364 -4.230 -3.268 1.00 97.94 132 PRO A O 1
ATOM 1121 N N . LYS A 1 133 ? -14.389 -4.547 -4.168 1.00 97.19 133 LYS A N 1
ATOM 1122 C CA . LYS A 1 133 ? -14.792 -5.608 -3.243 1.00 97.19 133 LYS A CA 1
ATOM 1123 C C . LYS A 1 133 ? -13.890 -6.843 -3.308 1.00 97.19 133 LYS A C 1
ATOM 1125 O O . LYS A 1 133 ? -13.658 -7.492 -2.295 1.00 97.19 133 LYS A O 1
ATOM 1130 N N . ASP A 1 134 ? -13.300 -7.132 -4.469 1.00 98.00 134 ASP A N 1
ATOM 1131 C CA . ASP A 1 134 ? -12.347 -8.243 -4.611 1.00 98.00 134 ASP A CA 1
ATOM 1132 C C . ASP A 1 134 ? -11.085 -8.056 -3.748 1.00 98.00 134 ASP A C 1
ATOM 1134 O O . ASP A 1 134 ? -10.305 -8.999 -3.591 1.00 98.00 134 ASP A O 1
ATOM 1138 N N . LEU A 1 135 ? -10.870 -6.851 -3.203 1.00 97.81 135 LEU A N 1
ATOM 1139 C CA . LEU A 1 135 ? -9.757 -6.523 -2.321 1.00 97.81 135 LEU A CA 1
ATOM 1140 C C . LEU A 1 135 ? -9.993 -6.893 -0.854 1.00 97.81 135 LEU A C 1
ATOM 1142 O O . LEU A 1 135 ? -9.018 -6.957 -0.108 1.00 97.81 135 LEU A O 1
ATOM 1146 N N . GLU A 1 136 ? -11.228 -7.202 -0.442 1.00 96.62 136 GLU A N 1
ATOM 1147 C CA . GLU A 1 136 ? -11.547 -7.582 0.945 1.00 96.62 136 GLU A CA 1
ATOM 1148 C C . GLU A 1 136 ? -10.696 -8.767 1.428 1.00 96.62 136 GLU A C 1
ATOM 1150 O O . GLU A 1 136 ? -10.213 -8.769 2.554 1.00 96.62 136 GLU A O 1
ATOM 1155 N N . LYS A 1 137 ? -10.412 -9.744 0.557 1.00 96.25 137 LYS A N 1
ATOM 1156 C CA . LYS A 1 137 ? -9.570 -10.910 0.891 1.00 96.25 137 LYS A CA 1
ATOM 1157 C C . LYS A 1 137 ? -8.092 -10.576 1.149 1.00 96.25 137 LYS A C 1
ATOM 1159 O O . LYS A 1 137 ? -7.358 -11.431 1.635 1.00 96.25 137 LYS A O 1
ATOM 1164 N N . TYR A 1 138 ? -7.644 -9.376 0.777 1.00 97.06 138 TYR A N 1
ATOM 1165 C CA . TYR A 1 138 ? -6.281 -8.884 1.008 1.00 97.06 138 TYR A CA 1
ATOM 1166 C C . TYR A 1 138 ? -6.199 -7.898 2.178 1.00 97.06 138 TYR A C 1
ATOM 1168 O O . TYR A 1 138 ? -5.098 -7.466 2.532 1.00 97.06 138 TYR A O 1
ATOM 1176 N N . LEU A 1 139 ? -7.347 -7.541 2.761 1.00 96.75 139 LEU A N 1
ATOM 1177 C CA . LEU A 1 139 ? -7.438 -6.744 3.971 1.00 96.75 139 LEU A CA 1
ATOM 1178 C C . LEU A 1 139 ? -7.168 -7.641 5.181 1.00 96.75 139 LEU A C 1
ATOM 1180 O O . LEU A 1 139 ? -7.797 -8.680 5.363 1.00 96.75 139 LEU A O 1
ATOM 1184 N N . VAL A 1 140 ? -6.220 -7.226 6.011 1.00 96.75 140 VAL A N 1
ATOM 1185 C CA . VAL A 1 140 ? -5.917 -7.849 7.298 1.00 96.75 140 VAL A CA 1
ATOM 1186 C C . VAL A 1 140 ? -6.225 -6.842 8.389 1.00 96.75 140 VAL A C 1
ATOM 11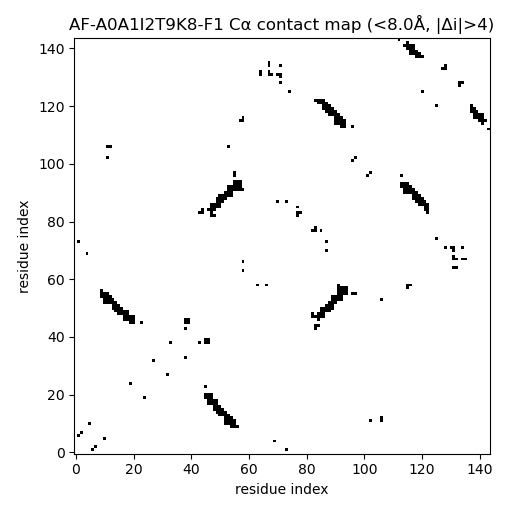88 O O . VAL A 1 140 ? -5.697 -5.734 8.352 1.00 96.75 140 VAL A O 1
ATOM 1191 N N . GLU A 1 141 ? -7.056 -7.240 9.344 1.00 95.69 141 GLU A N 1
ATOM 1192 C CA . GLU A 1 141 ? -7.291 -6.523 10.597 1.00 95.69 141 GLU A CA 1
ATOM 1193 C C . GLU A 1 141 ? -6.337 -7.069 11.665 1.00 95.69 141 GLU A C 1
ATOM 1195 O O . GLU A 1 141 ? -6.153 -8.286 11.782 1.00 95.69 141 GLU A O 1
ATOM 1200 N N . PHE A 1 142 ? -5.695 -6.178 12.415 1.00 93.00 142 PHE A N 1
ATOM 1201 C CA . PHE A 1 142 ? -4.838 -6.559 13.531 1.00 93.00 142 PHE A CA 1
ATOM 1202 C C . PHE A 1 142 ? -5.659 -6.576 14.827 1.00 93.00 142 PHE A C 1
ATOM 1204 O O . PHE A 1 142 ? -6.348 -5.598 15.124 1.00 93.00 142 PHE A O 1
ATOM 1211 N N . PRO A 1 143 ? -5.611 -7.675 15.602 1.00 79.12 143 PRO A N 1
ATOM 1212 C CA . PRO A 1 143 ? -6.287 -7.740 16.889 1.00 79.12 143 PRO A CA 1
ATOM 1213 C C . PRO A 1 143 ? -5.641 -6.775 17.889 1.00 79.12 143 PRO A C 1
ATOM 1215 O O . PRO A 1 143 ? -4.435 -6.536 17.835 1.00 79.12 143 PRO A O 1
ATOM 1218 N N . LYS A 1 144 ? -6.463 -6.259 18.805 1.00 71.19 144 LYS A N 1
ATOM 1219 C CA . LYS A 1 144 ? -6.027 -5.429 19.935 1.00 71.19 144 LYS A CA 1
ATOM 1220 C C . LYS A 1 144 ? -5.645 -6.264 21.150 1.00 71.19 144 LYS A C 1
ATOM 1222 O O . LYS A 1 144 ? -6.252 -7.345 21.331 1.00 71.19 144 LYS A O 1
#

Nearest PDB structures (foldseek):
  2eb0-assembly1_A  TM=5.317E-01  e=5.291E-01  Methanocaldococcus jannaschii DSM 2661
  3dns-assembly1_A  TM=5.342E-01  e=6.007E-01  Clostridium acetobutylicum
  2qb6-assembly1_A  TM=3.184E-01  e=1.394E-01  Saccharomyces cerevisiae
  4f1i-assembly1_A-2  TM=4.620E-01  e=6.401E-01  Caenorhabditis elegans
  4fva-assembly1_A  TM=4.599E-01  e=9.986E-01  Caenorhabditis elegans

Secondary structure (DSSP, 8-state):
-HHHHS-GGGEEEEEEEEEE-HHHHTTS-TTS---HHHHHHH-GGGEEEEEEEEEE----TTTHHHHHHHHHHHHHHHHHTT--SEEEEEEEE-HHHHHHH-S-PPP-GGGGGGEEEEEEEEHHHHTT--SGGGGGGGEEEPP-

Solvent-accessible surface area (backbone atoms only — not comparable to full-atom values): 8324 Å² total; per-residue (Å²): 107,67,60,73,77,52,36,72,90,46,43,70,46,76,48,82,48,76,43,69,37,69,77,55,60,74,70,50,54,88,89,68,69,74,55,68,72,58,45,45,71,78,37,48,88,41,36,32,42,36,41,39,37,36,26,49,37,72,81,44,88,93,50,41,68,61,55,34,42,52,53,42,51,53,54,49,50,34,57,78,68,67,52,73,37,38,38,44,38,38,38,24,22,42,46,63,53,46,75,77,64,45,77,87,61,79,94,54,80,93,50,56,89,43,39,44,35,35,40,59,44,42,43,74,60,48,73,74,50,85,53,37,72,64,45,57,85,40,53,43,77,50,85,132

Organism: NCBI:txid201973